Protein AF-A0A1W0WGT9-F1 (afdb_monomer_lite)

Sequence (67 aa):
MNREAAQVIANQIRDKVEGRTGVLPQFLVENYRVQRLNGTYTLLKINVGSGRYVHVEVFQAGQRTMP

Secondary structure (DSSP, 8-state):
--HHHHHHHHHHHHHHHHHHH---S--EEEEEEEEESSEEEEEEEEEEETTEEEEEEEEEE------

Foldseek 3Di:
DDQVVLQVVQVVCVVVCCVPPNDQPFWHFPDWDWDDDQFIWIWTWTDSDPPDTDTDIDTGRDPPPPD

Organism: Hypsibius exemplaris (NCBI:txid2072580)

pLDDT: mean 82.24, std 10.14, range [47.72, 91.69]

Radius of gyration: 13.07 Å; chains: 1; bounding box: 32×25×39 Å

Structure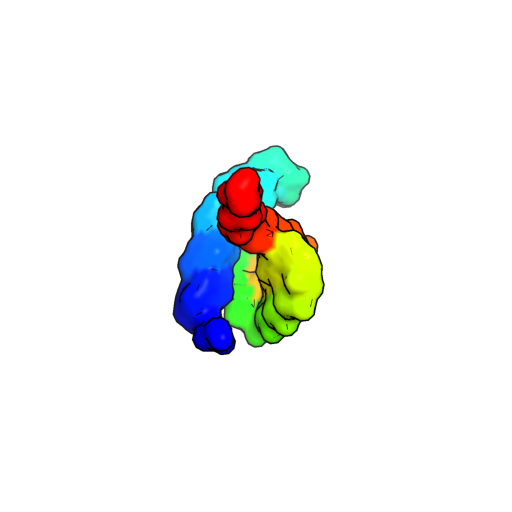 (mmCIF, N/CA/C/O backbone):
data_AF-A0A1W0WGT9-F1
#
_entry.id   AF-A0A1W0WGT9-F1
#
loop_
_atom_site.group_PDB
_atom_site.id
_atom_site.type_symbol
_atom_site.label_atom_id
_atom_site.label_alt_id
_atom_site.label_comp_id
_atom_site.label_asym_id
_atom_site.label_entity_id
_atom_site.label_seq_id
_atom_site.pdbx_PDB_ins_code
_atom_site.Cartn_x
_atom_site.Cartn_y
_atom_site.Cartn_z
_atom_site.occupancy
_atom_site.B_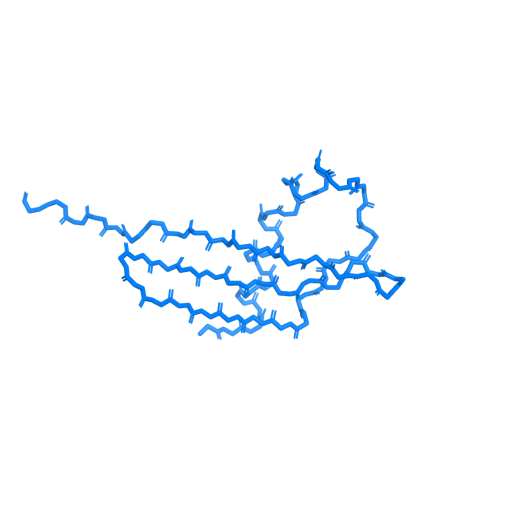iso_or_equiv
_atom_site.auth_seq_id
_atom_site.auth_comp_id
_atom_site.auth_asym_id
_atom_site.auth_atom_id
_atom_site.pdbx_PDB_model_num
ATOM 1 N N . MET A 1 1 ? 6.256 -12.425 -7.191 1.00 69.00 1 MET A N 1
ATOM 2 C CA . MET A 1 1 ? 6.276 -11.381 -6.144 1.00 69.00 1 MET A CA 1
ATOM 3 C C . MET A 1 1 ? 5.568 -11.950 -4.934 1.00 69.00 1 MET A C 1
ATOM 5 O O . MET A 1 1 ? 4.559 -12.618 -5.133 1.00 69.00 1 MET A O 1
ATOM 9 N N . ASN A 1 2 ? 6.106 -11.728 -3.735 1.00 81.06 2 ASN A N 1
ATOM 10 C CA . ASN A 1 2 ? 5.597 -12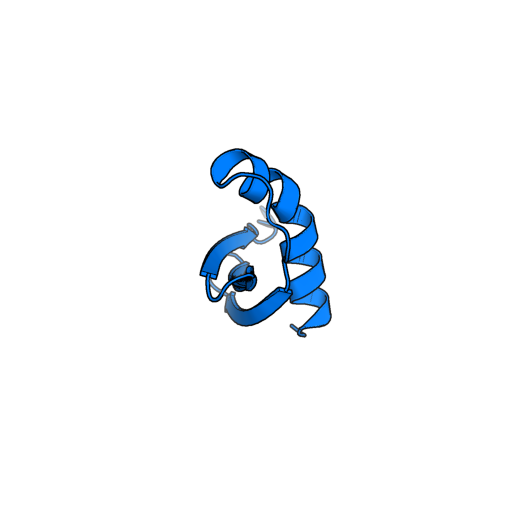.304 -2.486 1.00 81.06 2 ASN A CA 1
ATOM 11 C C . ASN A 1 2 ? 4.952 -11.208 -1.624 1.00 81.06 2 ASN A C 1
ATOM 13 O O . ASN A 1 2 ? 5.228 -10.024 -1.835 1.00 81.06 2 ASN A O 1
ATOM 17 N N . ARG A 1 3 ? 4.124 -11.591 -0.642 1.00 78.12 3 ARG A N 1
ATOM 18 C CA . ARG A 1 3 ? 3.405 -10.651 0.239 1.00 78.12 3 ARG A CA 1
ATOM 19 C C . ARG A 1 3 ? 4.336 -9.668 0.954 1.00 78.12 3 ARG A C 1
ATOM 21 O O . ARG A 1 3 ? 4.002 -8.497 1.063 1.00 78.12 3 ARG A O 1
ATOM 28 N N . GLU A 1 4 ? 5.519 -10.113 1.365 1.00 84.94 4 GLU A N 1
ATOM 29 C CA . GLU A 1 4 ? 6.534 -9.255 1.992 1.00 84.94 4 GLU A CA 1
ATOM 30 C C . GLU A 1 4 ? 7.031 -8.165 1.037 1.00 84.94 4 GLU A C 1
ATOM 32 O O . GLU A 1 4 ? 7.060 -6.992 1.392 1.00 84.94 4 GLU A O 1
ATOM 37 N N . ALA A 1 5 ? 7.322 -8.518 -0.219 1.00 84.56 5 ALA A N 1
ATOM 38 C CA . ALA A 1 5 ? 7.706 -7.542 -1.237 1.00 84.56 5 ALA A CA 1
ATOM 39 C C . ALA A 1 5 ? 6.568 -6.547 -1.528 1.00 84.56 5 ALA A C 1
ATOM 41 O O . ALA A 1 5 ? 6.814 -5.358 -1.709 1.00 84.56 5 ALA A O 1
ATOM 42 N N . ALA A 1 6 ? 5.315 -7.013 -1.530 1.00 84.50 6 ALA A N 1
ATOM 43 C CA . ALA A 1 6 ? 4.138 -6.153 -1.662 1.00 84.50 6 ALA A CA 1
ATOM 44 C C . ALA A 1 6 ? 4.017 -5.170 -0.496 1.00 84.50 6 ALA A C 1
ATOM 46 O O . ALA A 1 6 ? 3.739 -3.992 -0.707 1.00 84.50 6 ALA A O 1
ATOM 47 N N . GLN A 1 7 ? 4.289 -5.648 0.716 1.00 86.31 7 GLN A N 1
ATOM 48 C CA . GLN A 1 7 ? 4.282 -4.854 1.935 1.00 86.31 7 GLN A CA 1
ATOM 49 C C . GLN A 1 7 ? 5.387 -3.789 1.931 1.00 86.31 7 GLN A C 1
ATOM 51 O O . GLN A 1 7 ? 5.142 -2.663 2.349 1.00 86.31 7 GLN A O 1
ATOM 56 N N . VAL A 1 8 ? 6.577 -4.102 1.411 1.00 88.62 8 VAL A N 1
ATOM 57 C CA . VAL A 1 8 ? 7.656 -3.115 1.245 1.00 88.62 8 VAL A CA 1
ATOM 58 C C . VAL A 1 8 ? 7.241 -2.014 0.272 1.00 88.62 8 VAL A C 1
ATOM 60 O O . VAL A 1 8 ? 7.373 -0.840 0.605 1.00 88.62 8 VAL A O 1
ATOM 63 N N . ILE A 1 9 ? 6.686 -2.368 -0.894 1.00 85.31 9 ILE A N 1
ATOM 64 C CA . ILE A 1 9 ? 6.207 -1.373 -1.868 1.00 85.31 9 ILE A CA 1
ATOM 65 C C . ILE A 1 9 ? 5.091 -0.520 -1.258 1.00 85.31 9 ILE A C 1
ATOM 67 O O . ILE A 1 9 ? 5.114 0.698 -1.402 1.00 85.31 9 ILE A O 1
ATOM 71 N N . ALA A 1 10 ? 4.151 -1.140 -0.540 1.00 86.44 10 ALA A N 1
ATOM 72 C CA . ALA A 1 10 ? 3.106 -0.439 0.197 1.00 86.44 10 ALA A CA 1
ATOM 73 C C . ALA A 1 10 ? 3.704 0.559 1.205 1.00 86.44 10 ALA A C 1
ATOM 75 O O . ALA A 1 10 ? 3.332 1.728 1.204 1.00 86.44 10 ALA A O 1
ATOM 76 N N . ASN A 1 11 ? 4.682 0.139 2.008 1.00 88.69 11 ASN A N 1
ATOM 77 C CA . ASN A 1 11 ? 5.347 1.017 2.970 1.00 88.69 11 ASN A CA 1
ATOM 78 C C . ASN A 1 11 ? 6.079 2.185 2.289 1.00 88.69 11 ASN A C 1
ATOM 80 O O . ASN A 1 11 ? 6.048 3.292 2.808 1.00 88.69 11 ASN A O 1
ATOM 84 N N . GLN A 1 12 ? 6.676 1.983 1.109 1.00 88.50 12 GLN A N 1
ATOM 85 C CA . GLN A 1 12 ? 7.324 3.062 0.348 1.00 88.50 12 GLN A CA 1
ATOM 86 C C . GLN A 1 12 ? 6.342 4.123 -0.159 1.00 88.50 12 GLN A C 1
ATOM 88 O O . GLN A 1 12 ? 6.701 5.290 -0.297 1.00 88.50 12 GLN A O 1
ATOM 93 N N . ILE A 1 13 ? 5.109 3.723 -0.477 1.00 86.56 13 ILE A N 1
ATOM 94 C CA . ILE A 1 13 ? 4.060 4.645 -0.929 1.00 86.56 13 ILE A CA 1
ATOM 95 C C . ILE A 1 13 ? 3.189 5.150 0.221 1.00 86.56 13 ILE A C 1
ATOM 97 O O . ILE A 1 13 ? 2.321 5.990 -0.016 1.00 86.56 13 ILE A O 1
ATOM 101 N N . ARG A 1 14 ? 3.435 4.689 1.453 1.00 85.75 14 ARG A N 1
ATOM 102 C CA . ARG A 1 14 ? 2.637 5.007 2.636 1.00 85.75 14 ARG A CA 1
ATOM 103 C C . ARG A 1 14 ? 2.547 6.511 2.865 1.00 85.75 14 ARG A C 1
ATOM 105 O O . ARG A 1 14 ? 1.436 7.020 2.878 1.00 85.75 14 ARG A O 1
ATOM 112 N N . ASP A 1 15 ? 3.665 7.234 2.893 1.00 86.50 15 ASP A N 1
ATOM 113 C CA . ASP A 1 15 ? 3.671 8.698 3.047 1.00 86.50 15 ASP A CA 1
ATOM 114 C C . ASP A 1 15 ? 2.840 9.416 1.973 1.00 86.50 15 ASP A C 1
ATOM 116 O O . ASP A 1 15 ? 2.119 10.374 2.254 1.00 86.50 15 ASP A O 1
ATOM 120 N N . LYS A 1 16 ? 2.882 8.930 0.725 1.00 85.81 16 LYS A N 1
ATOM 121 C CA . LYS A 1 16 ? 2.091 9.505 -0.375 1.00 85.81 16 LYS A CA 1
ATOM 122 C C . LYS A 1 16 ? 0.599 9.240 -0.211 1.00 85.81 16 LYS A C 1
ATOM 124 O O . LYS A 1 16 ? -0.214 10.081 -0.596 1.00 85.81 16 LYS A O 1
ATOM 129 N N . VAL A 1 17 ? 0.241 8.070 0.312 1.00 83.62 17 VAL A N 1
ATOM 130 C CA . VAL A 1 17 ? -1.150 7.705 0.581 1.00 83.62 17 VAL A CA 1
ATOM 131 C C . VAL A 1 17 ? -1.657 8.457 1.806 1.00 83.62 17 VAL A C 1
ATOM 133 O O . VAL A 1 17 ? -2.720 9.064 1.729 1.00 83.62 17 VAL A O 1
ATOM 136 N N . GLU A 1 18 ? -0.899 8.518 2.897 1.00 84.81 18 GLU A N 1
ATOM 137 C CA . GLU A 1 18 ? -1.280 9.269 4.099 1.00 84.81 18 GLU A CA 1
ATOM 138 C C . GLU A 1 18 ? -1.410 10.771 3.809 1.00 84.81 18 GLU A C 1
ATOM 140 O O . GLU A 1 18 ? -2.364 11.404 4.255 1.00 84.81 18 GLU A O 1
ATOM 145 N N . GLY A 1 19 ? -0.559 11.330 2.942 1.00 84.75 19 GLY A N 1
ATOM 146 C CA . GLY A 1 19 ? -0.676 12.720 2.490 1.00 84.75 19 GLY A CA 1
ATOM 147 C C . GLY A 1 19 ? -1.945 13.037 1.684 1.00 84.75 19 GLY A C 1
ATOM 148 O O . GLY A 1 19 ? -2.333 14.198 1.595 1.00 84.75 19 GLY A O 1
ATOM 149 N N . ARG A 1 20 ? -2.612 12.031 1.097 1.00 81.81 20 ARG A N 1
ATOM 150 C CA . ARG A 1 20 ? -3.865 12.205 0.330 1.00 81.81 20 ARG A CA 1
ATOM 151 C C . ARG A 1 20 ? -5.112 11.756 1.080 1.00 81.81 20 ARG A C 1
ATOM 153 O O . ARG A 1 20 ? -6.192 12.274 0.821 1.00 81.81 20 ARG A O 1
ATOM 160 N N . THR A 1 21 ? -4.968 10.773 1.961 1.00 75.38 21 THR A N 1
ATOM 161 C CA . THR A 1 21 ? -6.089 10.072 2.606 1.00 75.38 21 THR A CA 1
ATOM 162 C C . THR A 1 21 ? -6.186 10.371 4.104 1.00 75.38 21 THR A C 1
ATOM 164 O O . THR A 1 21 ? -7.186 10.018 4.725 1.00 75.38 21 THR A O 1
ATOM 167 N N . GLY A 1 22 ? -5.184 11.047 4.677 1.00 79.88 22 GLY A N 1
ATOM 168 C CA . GLY A 1 22 ? -5.032 11.257 6.114 1.00 79.88 22 GLY A CA 1
ATOM 169 C C . GLY A 1 22 ? -4.234 10.138 6.783 1.00 79.88 22 GLY A C 1
ATOM 170 O O . GLY A 1 22 ? -3.869 9.156 6.142 1.00 79.88 22 GLY A O 1
ATOM 171 N N . VAL A 1 23 ? -3.958 10.293 8.079 1.00 80.25 23 VAL A N 1
ATOM 172 C CA . VAL A 1 23 ? -3.206 9.307 8.872 1.00 80.25 23 VAL A CA 1
ATOM 173 C C . VAL A 1 23 ? -3.939 7.967 8.873 1.00 80.25 23 VAL A C 1
ATOM 175 O O . VAL A 1 23 ? -5.115 7.893 9.240 1.00 80.25 23 VAL A O 1
ATOM 178 N N . LEU A 1 24 ? -3.236 6.905 8.475 1.00 82.12 24 LEU A N 1
ATOM 179 C CA . LEU A 1 24 ? -3.793 5.560 8.379 1.00 82.12 24 LEU A CA 1
ATOM 180 C C . LEU A 1 24 ? -3.272 4.704 9.542 1.00 82.12 24 LEU A C 1
ATOM 182 O O . LEU A 1 24 ? -2.070 4.428 9.619 1.00 82.12 24 LEU A O 1
ATOM 186 N N . PRO A 1 25 ? -4.158 4.257 10.454 1.00 81.69 25 PRO A N 1
ATOM 187 C CA . PRO A 1 25 ? -3.754 3.528 11.655 1.00 81.69 25 PRO A CA 1
ATOM 188 C C . PRO A 1 25 ? -3.228 2.125 11.336 1.00 81.69 25 PRO A C 1
ATOM 190 O O . PRO A 1 25 ? -2.413 1.580 12.078 1.00 81.69 25 PRO A O 1
ATOM 193 N N . GLN A 1 26 ? -3.678 1.535 10.228 1.00 84.88 26 GLN A N 1
ATOM 194 C CA . GLN A 1 26 ? -3.162 0.277 9.708 1.00 84.88 26 GLN A CA 1
ATOM 195 C C . GLN A 1 26 ? -2.766 0.452 8.246 1.00 84.88 26 GLN A C 1
ATOM 197 O O . GLN A 1 26 ? -3.267 1.330 7.548 1.00 84.88 26 GLN A O 1
ATOM 202 N N . PHE A 1 27 ? -1.825 -0.368 7.792 1.00 86.69 27 PHE A N 1
ATOM 203 C CA . PHE A 1 27 ? -1.375 -0.343 6.407 1.00 86.69 27 PHE A CA 1
ATOM 204 C C . PHE A 1 27 ? -0.895 -1.734 6.003 1.00 86.69 27 PHE A C 1
ATOM 206 O O . PHE A 1 27 ? 0.290 -1.969 5.799 1.00 86.69 27 PHE A O 1
ATOM 213 N N . LEU A 1 28 ? -1.807 -2.705 5.984 1.00 89.25 28 LEU A N 1
ATOM 214 C CA . LEU A 1 28 ? -1.479 -4.112 5.743 1.00 89.25 28 LEU A CA 1
ATOM 215 C C . LEU A 1 28 ? -1.939 -4.549 4.360 1.00 89.25 28 LEU A C 1
ATOM 217 O O . LEU A 1 28 ? -3.115 -4.436 4.028 1.00 89.25 28 LEU A O 1
ATOM 221 N N . VAL A 1 29 ? -1.028 -5.100 3.561 1.00 90.12 29 VAL A N 1
ATOM 222 C CA . VAL A 1 29 ? -1.377 -5.680 2.266 1.00 90.12 29 VAL A CA 1
ATOM 223 C C . VAL A 1 29 ? -2.154 -6.972 2.504 1.00 90.12 29 VAL A C 1
ATOM 225 O O . VAL A 1 29 ? -1.644 -7.954 3.059 1.00 90.12 29 VAL A O 1
ATOM 228 N N . GLU A 1 30 ? -3.411 -6.952 2.081 1.00 89.94 30 GLU A N 1
ATOM 229 C CA . GLU A 1 30 ? -4.310 -8.101 2.113 1.00 89.94 30 GLU A CA 1
ATOM 230 C C . GLU A 1 30 ? -4.199 -8.899 0.817 1.00 89.94 30 GLU A C 1
ATOM 232 O O . GLU A 1 30 ? -4.115 -10.124 0.844 1.00 89.94 30 GLU A O 1
ATOM 237 N N . ASN A 1 31 ? -4.148 -8.202 -0.319 1.00 89.44 31 ASN A N 1
ATOM 238 C CA . ASN A 1 31 ? -4.035 -8.833 -1.625 1.00 89.44 31 ASN A CA 1
ATOM 239 C C . ASN A 1 31 ? -3.167 -7.990 -2.561 1.00 89.44 31 ASN A C 1
ATOM 241 O O . ASN A 1 31 ? -3.076 -6.771 -2.417 1.00 89.44 31 ASN A O 1
ATOM 245 N N . TYR A 1 32 ? -2.526 -8.636 -3.527 1.00 89.56 32 TYR A N 1
ATOM 246 C CA . TYR A 1 32 ? -1.720 -7.961 -4.530 1.00 89.56 32 TYR A CA 1
ATOM 247 C C . TYR A 1 32 ? -1.828 -8.668 -5.875 1.00 89.56 32 TYR A C 1
ATOM 249 O O . TYR A 1 32 ? -1.950 -9.888 -5.963 1.00 89.56 32 TYR A O 1
ATOM 257 N N . ARG A 1 33 ? -1.744 -7.888 -6.948 1.00 89.06 33 ARG A N 1
ATOM 258 C CA . ARG A 1 33 ? -1.725 -8.386 -8.318 1.00 89.06 33 ARG A CA 1
ATOM 259 C C . ARG A 1 33 ? -0.625 -7.682 -9.084 1.00 89.06 33 ARG A C 1
ATOM 261 O O . ARG A 1 33 ? -0.540 -6.461 -9.076 1.00 89.06 33 ARG A O 1
ATOM 268 N N . VAL A 1 34 ? 0.206 -8.460 -9.764 1.00 87.88 34 VAL A N 1
ATOM 269 C CA . VAL A 1 34 ? 1.278 -7.928 -10.605 1.00 87.88 34 VAL A CA 1
ATOM 270 C C . VAL A 1 34 ? 0.913 -8.161 -12.058 1.00 87.88 34 VAL A C 1
ATOM 272 O O . VAL A 1 34 ? 0.585 -9.281 -12.442 1.00 87.88 34 VAL A O 1
ATOM 275 N N . GLN A 1 35 ? 0.981 -7.108 -12.862 1.00 85.19 35 GLN A N 1
ATOM 276 C CA . GLN A 1 35 ? 0.788 -7.157 -14.303 1.00 85.19 35 GLN A CA 1
ATOM 277 C C . GLN A 1 35 ? 2.060 -6.655 -14.981 1.00 85.19 35 GLN A C 1
ATOM 279 O O . GLN A 1 35 ? 2.5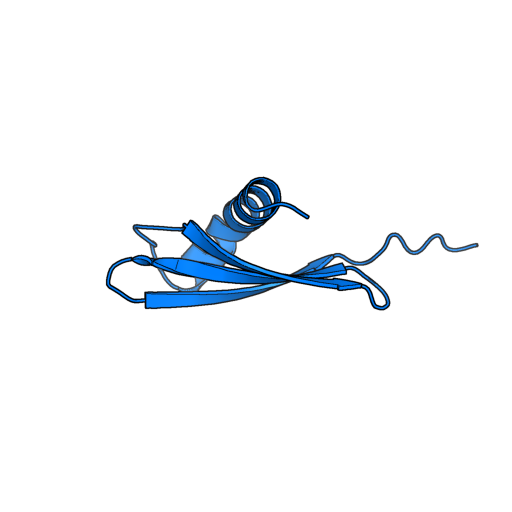04 -5.531 -14.749 1.00 85.19 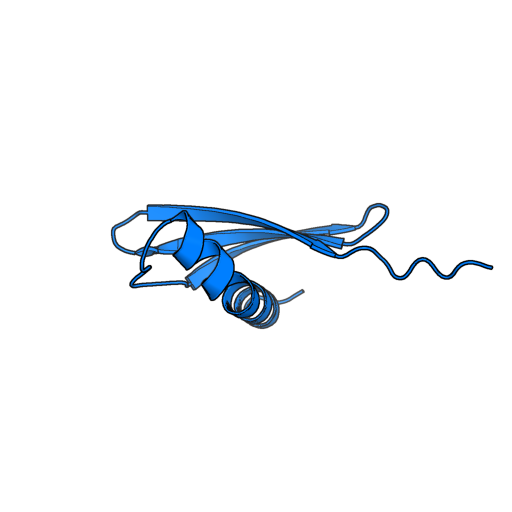35 GLN A O 1
ATOM 284 N N . ARG A 1 36 ? 2.667 -7.515 -15.802 1.00 82.56 36 ARG A N 1
ATOM 285 C CA . ARG A 1 36 ? 3.839 -7.178 -16.614 1.00 82.56 36 ARG A CA 1
ATOM 286 C C . ARG A 1 36 ? 3.358 -6.856 -18.024 1.00 82.56 36 ARG A C 1
ATOM 288 O O . ARG A 1 36 ? 2.864 -7.739 -18.715 1.00 82.56 36 ARG A O 1
ATOM 295 N N . LEU A 1 37 ? 3.461 -5.589 -18.399 1.00 79.19 37 LEU A N 1
ATOM 296 C CA . LEU A 1 37 ? 3.141 -5.057 -19.727 1.00 79.19 37 LEU A CA 1
ATOM 297 C C . LEU A 1 37 ? 4.408 -4.352 -20.250 1.00 79.19 37 LEU A C 1
ATOM 299 O O . LEU A 1 37 ? 5.483 -4.942 -20.210 1.00 79.19 37 LEU A O 1
ATOM 303 N N . ASN A 1 38 ? 4.333 -3.067 -20.617 1.00 78.31 38 ASN A N 1
ATOM 304 C CA . ASN A 1 38 ? 5.486 -2.207 -20.958 1.00 78.31 38 ASN A CA 1
ATOM 305 C C . ASN A 1 38 ? 6.227 -1.659 -19.714 1.00 78.31 38 ASN A C 1
ATOM 307 O O . ASN A 1 38 ? 6.834 -0.590 -19.727 1.00 78.31 38 ASN A O 1
ATOM 311 N N . GLY A 1 39 ? 6.105 -2.372 -18.602 1.00 78.50 39 GLY A N 1
ATOM 312 C CA . GLY A 1 39 ? 6.486 -1.991 -17.250 1.00 78.50 39 GLY A CA 1
ATOM 313 C C . GLY A 1 39 ? 5.839 -2.958 -16.263 1.00 78.50 39 GLY A C 1
ATOM 314 O O . GLY A 1 39 ? 5.145 -3.898 -16.663 1.00 78.50 39 GLY A O 1
ATOM 315 N N . THR A 1 40 ? 6.057 -2.742 -14.973 1.00 84.69 40 THR A N 1
ATOM 316 C CA . THR A 1 40 ? 5.446 -3.561 -13.923 1.00 84.69 40 THR A CA 1
ATOM 317 C C . THR A 1 40 ? 4.381 -2.744 -13.209 1.00 84.69 40 THR A C 1
ATOM 319 O O . THR A 1 40 ? 4.691 -1.807 -12.480 1.00 84.69 40 THR A O 1
ATOM 322 N N . TYR A 1 41 ? 3.118 -3.109 -13.408 1.00 87.88 41 TYR A N 1
ATOM 323 C CA . TYR A 1 41 ? 2.005 -2.590 -12.624 1.00 87.88 41 TYR A CA 1
ATOM 324 C C . TYR A 1 41 ? 1.788 -3.498 -11.422 1.00 87.88 41 TYR A C 1
ATOM 326 O O . TYR A 1 41 ? 1.500 -4.686 -11.568 1.00 87.88 41 TYR A O 1
ATOM 334 N N . THR A 1 42 ? 1.916 -2.937 -10.229 1.00 88.50 42 THR A N 1
ATOM 335 C CA . THR A 1 42 ? 1.634 -3.624 -8.972 1.00 88.50 42 THR A CA 1
ATOM 336 C C . THR A 1 42 ? 0.377 -3.016 -8.372 1.00 88.50 42 THR A C 1
ATOM 338 O O . THR A 1 42 ? 0.397 -1.892 -7.880 1.00 88.50 42 THR A O 1
ATOM 341 N N . LEU A 1 43 ? -0.720 -3.764 -8.422 1.00 90.81 43 LEU A N 1
ATOM 342 C CA . LEU A 1 43 ? -1.967 -3.426 -7.751 1.00 90.81 43 LEU A CA 1
ATOM 343 C C . LEU A 1 43 ? -1.923 -3.993 -6.338 1.00 90.81 43 LEU A C 1
ATOM 345 O O . LEU A 1 43 ? -1.706 -5.190 -6.155 1.00 90.81 43 LEU A O 1
ATOM 349 N N . LEU A 1 44 ? -2.128 -3.141 -5.344 1.00 90.56 44 LEU A N 1
ATOM 350 C CA . LEU A 1 44 ? -2.083 -3.477 -3.928 1.00 90.56 44 LEU A CA 1
ATOM 351 C C . LEU A 1 44 ? -3.441 -3.161 -3.308 1.00 90.56 44 LEU A C 1
ATOM 353 O O . LEU A 1 44 ? -3.914 -2.028 -3.378 1.00 90.56 44 LEU A O 1
ATOM 357 N N . LYS A 1 45 ? -4.051 -4.159 -2.671 1.00 91.69 45 LYS A N 1
ATOM 358 C CA . LYS A 1 45 ? -5.189 -3.974 -1.776 1.00 91.69 45 LYS A CA 1
ATOM 359 C C . LYS A 1 45 ? -4.667 -3.909 -0.349 1.00 91.69 45 LYS A C 1
ATOM 361 O O . LYS A 1 45 ? -4.171 -4.904 0.185 1.00 91.69 45 LYS A O 1
ATOM 366 N N . ILE A 1 46 ? -4.781 -2.733 0.250 1.00 89.75 46 ILE A N 1
ATOM 367 C CA . ILE A 1 46 ? -4.221 -2.414 1.559 1.00 89.75 46 ILE A CA 1
ATOM 368 C C . ILE A 1 46 ? -5.374 -2.192 2.529 1.00 89.75 46 ILE A C 1
ATOM 370 O O . ILE A 1 46 ? -6.211 -1.319 2.317 1.00 89.75 46 ILE A O 1
ATOM 374 N N . ASN A 1 47 ? -5.431 -2.993 3.584 1.00 89.94 47 ASN A N 1
ATOM 3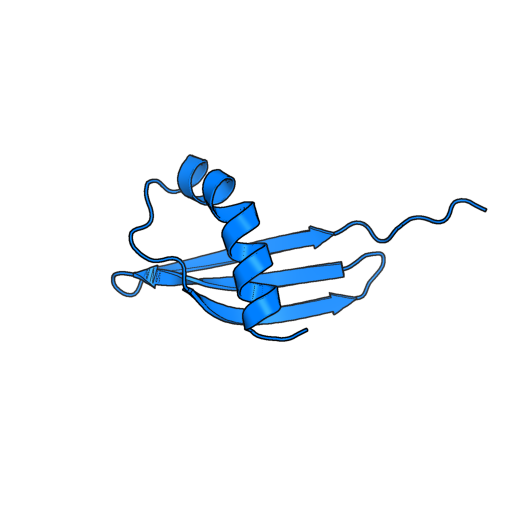75 C CA . ASN A 1 47 ? -6.332 -2.778 4.702 1.00 89.94 47 ASN A CA 1
ATOM 376 C C . ASN A 1 47 ? -5.771 -1.647 5.566 1.00 89.94 47 ASN A C 1
ATOM 378 O O . ASN A 1 47 ? -4.647 -1.741 6.074 1.00 89.94 47 ASN A O 1
ATOM 382 N N . VAL A 1 48 ? -6.559 -0.581 5.701 1.00 87.56 48 VAL A N 1
ATOM 383 C CA . VAL A 1 48 ? -6.182 0.615 6.463 1.00 87.56 48 VAL A CA 1
ATOM 384 C C . VAL A 1 48 ? -6.849 0.698 7.836 1.00 87.56 48 VAL A C 1
ATOM 386 O O . VAL A 1 48 ? -6.733 1.699 8.541 1.00 87.56 48 VAL A O 1
ATOM 389 N N . GLY A 1 49 ? -7.503 -0.390 8.238 1.00 84.25 49 GLY A N 1
ATOM 390 C CA . GLY A 1 49 ? -8.193 -0.539 9.507 1.00 84.25 49 GLY A CA 1
ATOM 391 C C . GLY A 1 49 ? -9.655 -0.127 9.442 1.00 84.25 49 GLY A C 1
ATOM 392 O O . GLY A 1 49 ? -10.123 0.490 8.484 1.00 84.25 49 GLY A O 1
ATOM 393 N N . SER A 1 50 ? -10.410 -0.528 10.466 1.00 82.25 50 SER A N 1
ATOM 394 C CA . SER A 1 50 ? -11.846 -0.230 10.595 1.00 82.25 50 SER A CA 1
ATOM 395 C C . SER A 1 50 ? -12.687 -0.678 9.388 1.00 82.25 50 SER A C 1
ATOM 397 O O . SER A 1 50 ? -13.638 -0.002 9.001 1.00 82.25 50 SER A O 1
ATOM 399 N N . GLY A 1 51 ? -12.309 -1.795 8.754 1.00 82.00 51 GLY A N 1
ATOM 400 C CA . GLY A 1 51 ? -12.989 -2.328 7.566 1.00 82.00 51 GLY A CA 1
ATOM 401 C C . GLY A 1 51 ? -12.809 -1.486 6.297 1.00 82.00 51 GLY A C 1
ATOM 402 O O . GLY A 1 51 ? -13.529 -1.697 5.323 1.00 82.00 51 GLY A O 1
ATOM 403 N N . ARG A 1 52 ? -11.874 -0.528 6.293 1.00 85.50 52 ARG A N 1
ATOM 404 C CA . ARG A 1 52 ? -11.552 0.298 5.127 1.00 85.50 52 ARG A CA 1
ATOM 405 C C . ARG A 1 52 ? -10.388 -0.300 4.352 1.00 85.50 52 ARG A C 1
ATOM 407 O O . ARG A 1 52 ? -9.417 -0.796 4.925 1.00 85.50 52 ARG A O 1
ATOM 414 N N . TYR A 1 53 ? -10.469 -0.177 3.033 1.00 88.62 53 TYR A N 1
ATOM 415 C CA . TYR A 1 53 ? -9.449 -0.665 2.116 1.00 88.62 53 TYR A CA 1
ATOM 416 C C . TYR A 1 53 ? -9.062 0.436 1.144 1.00 88.62 53 TYR A C 1
ATOM 418 O O . TYR A 1 53 ? -9.920 1.151 0.630 1.00 88.62 53 TYR A O 1
ATOM 426 N N . VAL A 1 54 ? -7.768 0.537 0.871 1.00 86.88 54 VAL A N 1
ATOM 427 C CA . VAL A 1 54 ? -7.220 1.399 -0.169 1.00 86.88 54 VAL A CA 1
ATOM 428 C C . VAL A 1 54 ? -6.688 0.509 -1.280 1.00 86.88 54 VAL A C 1
ATOM 430 O O . VAL A 1 54 ? -5.950 -0.449 -1.037 1.00 86.88 54 VAL A O 1
ATOM 433 N N . HIS A 1 55 ? -7.087 0.819 -2.509 1.00 89.69 55 HIS A N 1
ATOM 434 C CA . HIS A 1 55 ? -6.509 0.224 -3.704 1.00 89.69 55 HIS A CA 1
ATOM 435 C C . HIS A 1 55 ? -5.446 1.168 -4.245 1.00 89.69 55 HIS A C 1
ATOM 437 O O . HIS A 1 55 ? -5.732 2.321 -4.562 1.00 89.69 55 HIS A O 1
ATOM 443 N N . VAL A 1 56 ? -4.216 0.673 -4.320 1.00 87.00 56 VAL A N 1
ATOM 444 C CA . VAL A 1 56 ? -3.077 1.426 -4.834 1.00 87.00 56 VAL A CA 1
ATOM 445 C C . VAL A 1 56 ? -2.568 0.745 -6.088 1.00 87.00 56 VAL A C 1
ATOM 447 O O . VAL A 1 56 ? -2.252 -0.442 -6.079 1.00 87.00 56 VAL A O 1
ATOM 450 N N . GLU A 1 57 ? -2.441 1.525 -7.151 1.00 89.38 57 GLU A N 1
ATOM 451 C CA . GLU A 1 57 ? -1.741 1.130 -8.363 1.00 89.38 57 GLU A CA 1
ATOM 452 C C . GLU A 1 57 ? -0.353 1.755 -8.381 1.00 89.38 57 GLU A C 1
ATOM 454 O O . GLU A 1 57 ? -0.194 2.974 -8.436 1.00 89.38 57 GLU A O 1
ATOM 459 N N . VAL A 1 58 ? 0.667 0.903 -8.322 1.00 86.25 58 VAL A N 1
ATOM 460 C CA . VAL A 1 58 ? 2.065 1.309 -8.420 1.00 86.25 58 VAL A CA 1
ATOM 461 C C . VAL A 1 58 ? 2.574 0.925 -9.796 1.00 86.25 58 VAL A C 1
ATOM 463 O O . VAL A 1 58 ? 2.752 -0.254 -10.103 1.00 86.25 58 VAL A O 1
ATOM 466 N N . PHE A 1 59 ? 2.820 1.932 -10.626 1.00 85.31 59 PHE A N 1
ATOM 467 C CA . PHE A 1 59 ? 3.501 1.746 -11.896 1.00 85.31 59 PHE A CA 1
ATOM 468 C C . PHE A 1 59 ? 5.010 1.868 -11.696 1.00 85.31 59 PHE A C 1
ATOM 470 O O . PHE A 1 59 ? 5.521 2.928 -11.338 1.00 85.31 59 PHE A O 1
ATOM 477 N N . GLN A 1 60 ? 5.728 0.783 -11.958 1.00 81.50 60 GLN A N 1
ATOM 478 C CA . GLN A 1 60 ? 7.165 0.810 -12.175 1.00 81.50 60 GLN A CA 1
ATOM 479 C C . GLN A 1 60 ? 7.416 0.801 -13.677 1.00 81.50 60 GLN A C 1
ATOM 481 O O . GLN A 1 60 ? 7.147 -0.197 -14.355 1.00 81.50 60 GLN A O 1
ATOM 486 N N . ALA A 1 61 ? 7.950 1.909 -14.193 1.00 75.19 61 ALA A N 1
ATOM 487 C CA . ALA A 1 61 ? 8.488 1.930 -15.543 1.00 75.19 61 ALA A CA 1
ATOM 488 C C . ALA A 1 61 ? 9.539 0.817 -15.648 1.00 75.19 61 ALA A C 1
ATOM 490 O O . ALA A 1 61 ? 10.472 0.763 -14.843 1.00 75.19 61 ALA A O 1
ATOM 491 N N . GLY A 1 62 ? 9.363 -0.103 -16.601 1.00 63.38 62 GLY A N 1
ATOM 492 C CA . GLY A 1 62 ? 10.431 -1.042 -16.930 1.00 63.38 62 GLY A CA 1
ATOM 493 C C . GLY A 1 62 ? 11.653 -0.224 -17.326 1.00 63.38 62 GLY A C 1
ATOM 494 O O . GLY A 1 62 ? 11.486 0.824 -17.956 1.00 63.38 62 GLY A O 1
ATOM 495 N N . GLN A 1 63 ? 12.858 -0.650 -16.932 1.00 52.88 63 GLN A N 1
ATOM 496 C CA . GLN A 1 63 ? 14.064 -0.022 -17.459 1.00 52.88 63 GLN A CA 1
ATOM 497 C C . GLN A 1 63 ? 13.970 -0.088 -18.978 1.00 52.88 63 GLN A C 1
ATOM 499 O O . GLN A 1 63 ? 14.089 -1.150 -19.584 1.00 52.88 63 GLN A O 1
ATOM 504 N N . ARG A 1 64 ? 13.679 1.057 -19.586 1.00 48.44 64 ARG A N 1
ATOM 505 C CA . ARG A 1 64 ? 13.776 1.244 -21.016 1.00 48.44 64 ARG A CA 1
ATOM 506 C C . ARG A 1 64 ? 15.272 1.223 -21.274 1.00 48.44 64 ARG A C 1
ATOM 508 O O . ARG A 1 64 ? 15.927 2.252 -21.169 1.00 48.44 64 ARG A O 1
ATOM 515 N N . THR A 1 65 ? 15.820 0.035 -21.512 1.00 52.03 65 THR A N 1
ATOM 516 C CA . THR A 1 65 ? 17.101 -0.108 -22.191 1.00 52.03 65 THR A CA 1
ATOM 517 C C . THR A 1 65 ? 16.883 0.528 -23.558 1.00 52.03 65 THR A C 1
ATOM 519 O O . THR A 1 65 ? 16.320 -0.094 -24.457 1.00 52.03 65 THR A O 1
ATOM 522 N N . MET A 1 66 ? 17.158 1.829 -23.655 1.00 47.72 66 MET A N 1
ATOM 523 C CA . MET A 1 66 ? 17.315 2.486 -24.942 1.00 47.72 66 MET A CA 1
ATOM 524 C C . MET A 1 66 ? 18.504 1.791 -25.621 1.00 47.72 66 MET A C 1
ATOM 526 O O . MET A 1 66 ? 19.559 1.723 -24.985 1.00 47.72 66 MET A O 1
ATOM 530 N N . PRO A 1 67 ? 18.311 1.191 -26.808 1.00 54.72 67 PRO A N 1
ATOM 531 C CA . PRO A 1 67 ? 19.412 0.675 -27.611 1.00 54.72 67 PRO A CA 1
ATOM 532 C C . PRO A 1 67 ? 20.324 1.805 -28.097 1.00 54.72 67 PRO A C 1
ATOM 534 O O . PRO A 1 67 ? 19.830 2.953 -28.221 1.00 54.72 67 PRO A O 1
#